Protein AF-F4YD25-F1 (afdb_monomer_lite)

Sequence (77 aa):
IKIDGKVRTDITYPAGFMDVISIDKTGENFRLIYDTKGRFAVHRITPEEAKYKLCKVRKIFVGTKGIPHLVTHDART

Structure (mmCIF, N/CA/C/O backbone):
data_AF-F4YD25-F1
#
_entry.id   AF-F4YD25-F1
#
loop_
_atom_site.group_PDB
_atom_site.id
_atom_site.type_symbol
_atom_site.label_atom_id
_atom_site.label_alt_id
_atom_site.label_comp_id
_atom_site.label_asym_id
_atom_site.label_entity_id
_atom_site.label_seq_id
_atom_site.pdbx_PDB_ins_code
_atom_site.Cartn_x
_atom_site.Cartn_y
_atom_site.Cartn_z
_atom_site.occupancy
_atom_site.B_iso_or_equiv
_atom_site.auth_seq_id
_atom_site.auth_comp_id
_atom_site.auth_asym_id
_atom_site.auth_atom_id
_atom_site.pdbx_PDB_model_num
ATOM 1 N N . ILE A 1 1 ? -7.571 10.154 3.587 1.00 91.19 1 ILE A N 1
ATOM 2 C CA . ILE A 1 1 ? -6.931 8.893 4.037 1.00 91.19 1 ILE A CA 1
ATOM 3 C C . ILE A 1 1 ? -5.515 8.902 3.489 1.00 91.19 1 ILE A C 1
ATOM 5 O O . ILE A 1 1 ? -5.319 9.430 2.395 1.00 91.19 1 ILE A O 1
ATOM 9 N N . LYS A 1 2 ? -4.523 8.427 4.243 1.00 93.25 2 LYS A N 1
ATOM 10 C CA . LYS A 1 2 ? -3.153 8.331 3.734 1.00 93.25 2 LYS A CA 1
ATOM 11 C C . LYS A 1 2 ? -2.862 6.893 3.334 1.00 93.25 2 LYS A C 1
ATOM 13 O O . LYS A 1 2 ? -3.141 5.988 4.110 1.00 93.25 2 LYS A O 1
ATOM 18 N N . ILE A 1 3 ? -2.307 6.712 2.143 1.00 93.00 3 ILE A N 1
ATOM 19 C CA . ILE A 1 3 ? -1.796 5.430 1.656 1.00 93.00 3 ILE A CA 1
ATOM 20 C C . ILE A 1 3 ? -0.296 5.614 1.451 1.00 93.00 3 ILE A C 1
ATOM 22 O O . ILE A 1 3 ? 0.127 6.522 0.731 1.00 93.00 3 ILE A O 1
ATOM 26 N N . ASP A 1 4 ? 0.504 4.819 2.158 1.00 91.25 4 ASP A N 1
ATOM 27 C CA . ASP A 1 4 ? 1.963 4.931 2.236 1.00 91.25 4 ASP A CA 1
ATOM 28 C C . ASP A 1 4 ? 2.455 6.357 2.539 1.00 91.25 4 ASP A C 1
ATOM 30 O O . ASP A 1 4 ? 3.380 6.876 1.908 1.00 91.25 4 ASP A O 1
ATOM 34 N N . GLY A 1 5 ? 1.773 7.034 3.467 1.00 90.69 5 GLY A N 1
ATOM 35 C CA . GLY A 1 5 ? 2.077 8.409 3.873 1.00 90.69 5 GLY A CA 1
ATOM 36 C C . GLY A 1 5 ? 1.608 9.499 2.900 1.00 90.69 5 GLY A C 1
ATOM 37 O O . GLY A 1 5 ? 1.628 10.675 3.260 1.00 90.69 5 GLY A O 1
ATOM 38 N N . LYS A 1 6 ? 1.125 9.147 1.702 1.00 92.00 6 LYS A N 1
ATOM 39 C CA . LYS A 1 6 ? 0.583 10.106 0.726 1.00 92.00 6 LYS A CA 1
ATOM 40 C C . LYS A 1 6 ? -0.925 10.240 0.886 1.00 92.00 6 LYS A C 1
ATOM 42 O O . LYS A 1 6 ? -1.639 9.244 0.969 1.00 92.00 6 LYS A O 1
ATOM 47 N N . VAL A 1 7 ? -1.429 11.474 0.898 1.00 94.50 7 VAL A N 1
ATOM 48 C CA . VAL A 1 7 ? -2.876 11.726 0.951 1.00 94.50 7 VAL A CA 1
ATOM 49 C C . VAL A 1 7 ? -3.508 11.258 -0.356 1.00 94.50 7 VAL A C 1
ATOM 51 O O . VAL A 1 7 ? -3.122 11.706 -1.435 1.00 94.50 7 VAL A O 1
ATOM 54 N N . ARG A 1 8 ? -4.484 10.356 -0.253 1.00 94.31 8 ARG A N 1
ATOM 55 C CA . ARG A 1 8 ? -5.316 9.906 -1.369 1.00 94.31 8 ARG A CA 1
ATOM 56 C C . ARG A 1 8 ? -6.764 10.318 -1.115 1.00 94.31 8 ARG A C 1
ATOM 58 O O . ARG A 1 8 ? -7.277 10.169 -0.000 1.00 94.31 8 ARG A O 1
ATOM 65 N N . THR A 1 9 ? -7.372 10.897 -2.145 1.00 93.19 9 THR A N 1
ATOM 66 C CA . THR A 1 9 ? -8.750 11.415 -2.152 1.00 93.19 9 THR A CA 1
ATOM 67 C C . THR A 1 9 ? -9.659 10.644 -3.104 1.00 93.19 9 THR A C 1
ATOM 69 O O . THR A 1 9 ? -10.867 10.645 -2.903 1.00 93.19 9 THR A O 1
ATOM 72 N N . ASP A 1 10 ? -9.087 9.988 -4.115 1.00 94.06 10 ASP A N 1
ATOM 73 C CA . ASP A 1 10 ? -9.818 9.150 -5.061 1.00 94.06 10 ASP A CA 1
ATOM 74 C C . ASP A 1 10 ? -10.350 7.886 -4.370 1.00 94.06 10 ASP A C 1
ATOM 76 O O . ASP A 1 10 ? -9.613 7.168 -3.690 1.00 94.06 10 ASP A O 1
ATOM 80 N N . ILE A 1 11 ? -11.644 7.637 -4.562 1.00 92.56 11 ILE A N 1
ATOM 81 C CA . ILE A 1 11 ? -12.390 6.505 -4.004 1.00 92.56 11 ILE A CA 1
ATOM 82 C C . ILE A 1 11 ? -11.965 5.195 -4.680 1.00 92.56 11 ILE A C 1
ATOM 84 O O . ILE A 1 11 ? -11.996 4.139 -4.055 1.00 92.56 11 ILE A O 1
ATOM 88 N N . THR A 1 12 ? -11.548 5.262 -5.945 1.00 93.75 12 THR A N 1
ATOM 89 C CA . THR A 1 12 ? -11.149 4.105 -6.759 1.00 93.75 12 THR A CA 1
ATOM 90 C C . THR A 1 12 ? -9.642 3.866 -6.774 1.00 93.75 12 THR A C 1
ATOM 92 O O . THR A 1 12 ? -9.155 3.019 -7.523 1.00 93.75 12 THR A O 1
ATOM 95 N N . TYR A 1 13 ? -8.895 4.578 -5.925 1.00 92.75 13 TYR A N 1
ATOM 96 C CA . TYR A 1 13 ? -7.452 4.420 -5.844 1.00 92.75 13 TYR A CA 1
ATOM 97 C C . TYR A 1 13 ? -7.087 2.970 -5.465 1.00 92.75 13 TYR A C 1
ATOM 99 O O . TYR A 1 13 ? -7.524 2.487 -4.415 1.00 92.75 13 TYR A O 1
ATOM 107 N N . PRO A 1 14 ? -6.268 2.271 -6.272 1.00 92.06 14 PRO A N 1
ATOM 108 C CA . PRO A 1 14 ? -5.906 0.890 -5.990 1.00 92.06 14 PRO A CA 1
ATOM 109 C C . PRO A 1 14 ? -4.938 0.828 -4.803 1.00 92.06 14 PRO A C 1
ATOM 111 O O . PRO A 1 14 ? -3.842 1.383 -4.861 1.00 92.06 14 PRO A O 1
ATOM 114 N N . ALA A 1 15 ? -5.338 0.136 -3.735 1.00 91.75 15 ALA A N 1
ATOM 115 C CA . ALA A 1 15 ? -4.467 -0.221 -2.617 1.00 91.75 15 ALA A CA 1
ATOM 116 C C . ALA A 1 15 ? -4.073 -1.700 -2.722 1.00 91.75 15 ALA A C 1
ATOM 118 O O . ALA A 1 15 ? -4.910 -2.554 -3.027 1.00 91.75 15 ALA A O 1
ATOM 119 N N . GLY A 1 16 ? -2.794 -1.989 -2.505 1.00 91.69 16 GLY A N 1
ATOM 120 C CA . GLY A 1 1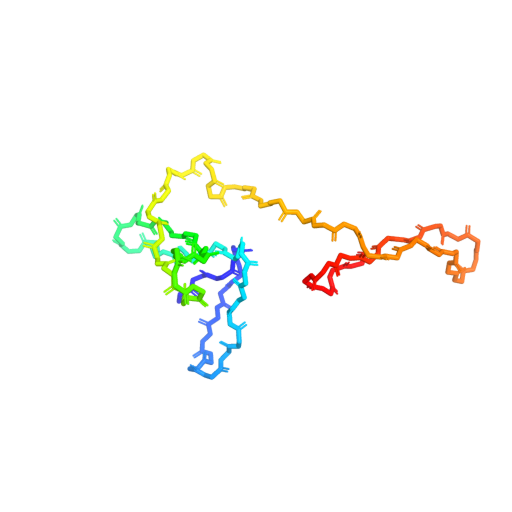6 ? -2.189 -3.282 -2.786 1.00 91.69 16 GLY A CA 1
ATOM 121 C C . GLY A 1 16 ? -1.652 -4.013 -1.562 1.00 91.69 16 GLY A C 1
ATOM 122 O O . GLY A 1 16 ? -1.708 -3.557 -0.422 1.00 91.69 16 GLY A O 1
ATOM 123 N N . PHE A 1 17 ? -1.098 -5.193 -1.825 1.00 92.19 17 PHE A N 1
ATOM 124 C CA . PHE A 1 17 ? -0.395 -5.987 -0.826 1.00 92.19 17 PHE A CA 1
ATOM 125 C C . PHE A 1 17 ? 0.762 -5.187 -0.207 1.00 92.19 17 PHE A C 1
ATOM 127 O O . PHE A 1 17 ? 1.550 -4.587 -0.930 1.00 92.19 17 PHE A O 1
ATOM 134 N N . MET A 1 18 ? 0.880 -5.228 1.124 1.00 93.62 18 MET A N 1
ATOM 135 C CA . MET A 1 18 ? 1.859 -4.497 1.947 1.00 93.62 18 MET A CA 1
ATOM 136 C C . MET A 1 18 ? 1.663 -2.980 2.064 1.00 93.62 18 MET A C 1
ATOM 138 O O . MET A 1 18 ? 2.451 -2.346 2.773 1.00 93.62 18 MET A O 1
ATOM 142 N N . ASP A 1 19 ? 0.628 -2.397 1.458 1.00 93.88 19 ASP A N 1
ATOM 143 C CA . ASP A 1 19 ? 0.353 -0.967 1.614 1.00 93.88 19 ASP A CA 1
ATOM 144 C C . ASP A 1 19 ? -0.066 -0.622 3.039 1.00 93.88 19 ASP A C 1
ATOM 146 O O . ASP A 1 19 ? -0.784 -1.378 3.708 1.00 93.88 19 ASP A O 1
ATOM 150 N N . VAL A 1 20 ? 0.391 0.546 3.492 1.00 93.94 20 VAL A N 1
ATOM 151 C CA . VAL A 1 20 ? 0.053 1.093 4.804 1.00 93.94 20 VAL A CA 1
ATOM 152 C C . VAL A 1 20 ? -1.051 2.131 4.649 1.00 93.94 20 VAL A C 1
ATOM 154 O O . VAL A 1 20 ? -0.864 3.164 4.005 1.00 93.94 20 VAL A O 1
ATOM 157 N N . ILE A 1 21 ? -2.198 1.870 5.266 1.00 94.25 21 ILE A N 1
ATOM 158 C CA . ILE A 1 21 ? -3.332 2.789 5.339 1.00 94.25 21 ILE A CA 1
ATOM 159 C C . ILE A 1 21 ? -3.304 3.464 6.707 1.00 94.25 21 ILE A C 1
ATOM 161 O O . ILE A 1 21 ? -3.444 2.801 7.733 1.00 94.25 21 ILE A O 1
ATOM 165 N N . SER A 1 22 ? -3.165 4.786 6.718 1.00 94.50 22 SER A N 1
ATOM 166 C CA . SER A 1 22 ? -3.148 5.590 7.941 1.00 94.50 22 SER A CA 1
ATOM 167 C C . SER A 1 22 ? -4.361 6.512 8.010 1.00 94.50 22 SER A C 1
ATOM 169 O O . SER A 1 22 ? -4.697 7.229 7.054 1.00 94.50 22 SER A O 1
ATOM 171 N N . ILE A 1 23 ? -5.000 6.516 9.178 1.00 94.38 23 ILE A N 1
ATOM 172 C CA . ILE A 1 23 ? -6.122 7.388 9.517 1.00 94.38 23 ILE A CA 1
ATOM 173 C C . ILE A 1 23 ? -5.672 8.317 10.646 1.00 94.38 23 ILE A C 1
ATOM 175 O O . ILE A 1 23 ? -5.796 8.001 11.824 1.00 94.38 23 ILE A O 1
ATOM 179 N N . ASP A 1 24 ? -5.176 9.504 10.283 1.00 90.44 24 ASP A N 1
ATOM 180 C CA . ASP A 1 24 ? -4.617 10.456 11.258 1.00 90.44 24 ASP A CA 1
ATOM 181 C C . ASP A 1 24 ? -5.632 10.876 12.337 1.00 90.44 24 ASP A C 1
ATOM 183 O O . ASP A 1 24 ? -5.254 11.132 13.473 1.00 90.44 24 ASP A O 1
ATOM 187 N N . LYS A 1 25 ? -6.930 10.926 11.993 1.00 92.00 25 LYS A N 1
ATOM 188 C CA . LYS A 1 25 ? -7.999 11.322 12.926 1.00 92.00 25 LYS A CA 1
ATOM 189 C C . LYS A 1 25 ? -8.179 10.340 14.085 1.00 92.00 25 LYS A C 1
ATOM 191 O O . LYS A 1 25 ? -8.536 10.768 15.174 1.00 92.00 25 LYS A O 1
ATOM 196 N N . THR A 1 26 ? -7.982 9.045 13.838 1.00 92.62 26 THR A N 1
ATOM 197 C CA . THR A 1 26 ? -8.129 7.988 14.851 1.00 92.62 26 THR A CA 1
ATOM 198 C C . THR A 1 26 ? -6.778 7.496 15.371 1.00 92.62 26 THR A C 1
ATOM 200 O O . THR A 1 26 ? -6.736 6.737 16.334 1.00 92.62 26 THR A O 1
ATOM 203 N N . GLY A 1 27 ? -5.669 7.918 14.752 1.00 90.31 27 GLY A N 1
ATOM 204 C CA . GLY A 1 27 ? -4.325 7.426 15.062 1.00 90.31 27 GLY A CA 1
ATOM 205 C C . GLY A 1 27 ? -4.106 5.965 14.659 1.00 90.31 27 GLY A C 1
ATOM 206 O O . GLY A 1 27 ? -3.131 5.347 15.085 1.00 90.31 27 GLY A O 1
ATOM 207 N N . GLU A 1 28 ? -5.009 5.392 13.861 1.00 93.25 28 GLU A N 1
ATOM 208 C CA . GLU A 1 28 ? -4.960 3.986 13.479 1.00 93.25 28 GLU A CA 1
ATOM 209 C C . GLU A 1 28 ? -4.191 3.787 12.177 1.00 93.25 28 GLU A C 1
ATOM 211 O O . GLU A 1 28 ? -4.333 4.544 11.212 1.00 93.25 28 GLU A O 1
ATOM 216 N N . ASN A 1 29 ? -3.383 2.728 12.162 1.00 95.44 29 ASN A N 1
ATOM 217 C CA . ASN A 1 29 ? -2.604 2.303 11.014 1.00 95.44 29 ASN A CA 1
ATOM 218 C C . ASN A 1 29 ? -2.932 0.851 10.697 1.00 95.44 29 ASN A C 1
ATOM 220 O O . ASN A 1 29 ? -3.033 0.008 11.593 1.00 95.44 29 ASN A O 1
ATOM 224 N N . PHE A 1 30 ? -3.051 0.563 9.410 1.00 95.38 30 PHE A N 1
ATOM 225 C CA . PHE A 1 30 ? -3.383 -0.756 8.914 1.00 95.38 30 PHE A CA 1
ATOM 226 C C . PHE A 1 30 ? -2.438 -1.158 7.794 1.00 95.38 30 PHE A C 1
ATOM 228 O O . PHE A 1 30 ? -2.019 -0.321 6.999 1.00 95.38 30 PHE A O 1
ATOM 235 N N . ARG A 1 31 ? -2.142 -2.450 7.705 1.00 95.19 31 ARG A N 1
ATOM 236 C CA . ARG A 1 31 ? -1.416 -3.060 6.598 1.00 95.19 31 ARG A CA 1
ATOM 237 C C . ARG A 1 31 ? -2.325 -4.037 5.873 1.00 95.19 31 ARG A C 1
ATOM 239 O O . ARG A 1 31 ? -2.974 -4.870 6.506 1.00 95.19 31 ARG A O 1
ATOM 246 N N . LEU A 1 32 ? -2.346 -3.946 4.550 1.00 94.06 32 LEU A N 1
ATOM 247 C CA . LEU A 1 32 ? -3.057 -4.904 3.712 1.00 94.06 32 LEU A CA 1
ATOM 248 C C . LEU A 1 32 ? -2.213 -6.169 3.533 1.00 94.06 32 LEU A C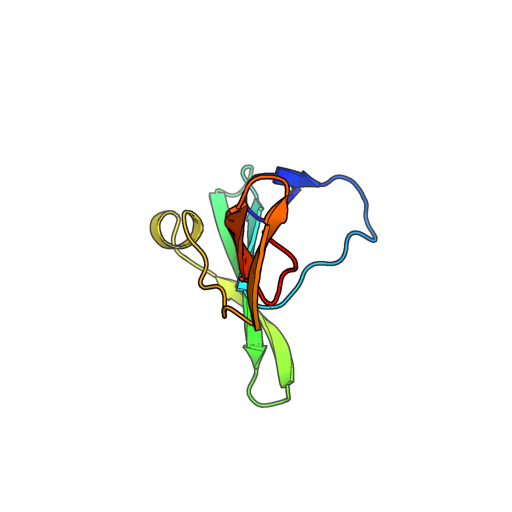 1
ATOM 250 O O . LEU A 1 32 ? -1.141 -6.138 2.927 1.00 94.06 32 LEU A O 1
ATOM 254 N N . ILE A 1 33 ? -2.703 -7.289 4.061 1.00 94.00 33 ILE A N 1
ATOM 255 C CA . ILE A 1 33 ? -2.069 -8.611 3.950 1.00 94.00 33 ILE A CA 1
ATOM 256 C C . ILE A 1 33 ? -3.079 -9.639 3.447 1.00 94.00 33 ILE A C 1
ATOM 258 O O . ILE A 1 33 ? -4.278 -9.389 3.481 1.00 94.00 33 ILE A O 1
ATOM 262 N N . TYR A 1 34 ? -2.617 -10.797 2.981 1.00 93.62 34 TYR A N 1
ATOM 263 C CA . TYR A 1 34 ? -3.521 -11.888 2.618 1.00 93.62 34 TYR A CA 1
ATOM 264 C C . TYR A 1 34 ? -3.906 -12.717 3.846 1.00 93.62 34 TYR A C 1
ATOM 266 O O . TYR A 1 34 ? -3.052 -13.041 4.671 1.00 93.62 34 TYR A O 1
ATOM 274 N N . ASP A 1 35 ? -5.186 -13.074 3.951 1.00 93.12 35 ASP A N 1
ATOM 275 C CA . ASP A 1 35 ? -5.652 -14.115 4.865 1.00 93.12 35 ASP A CA 1
ATOM 276 C C . ASP A 1 35 ? -5.313 -15.518 4.327 1.00 93.12 35 ASP A C 1
ATOM 278 O O . ASP A 1 35 ? -4.844 -15.694 3.199 1.00 93.12 35 ASP A O 1
ATOM 282 N N . THR A 1 36 ? -5.589 -16.553 5.123 1.00 93.31 36 THR A N 1
ATOM 283 C CA . THR A 1 36 ? -5.364 -17.958 4.737 1.00 93.31 36 THR A CA 1
ATOM 284 C C . THR A 1 36 ? -6.207 -18.418 3.542 1.00 93.31 36 THR A C 1
ATOM 286 O O . THR A 1 36 ? -5.954 -19.488 2.995 1.00 93.31 36 THR A O 1
ATOM 289 N N . LYS A 1 37 ? -7.197 -17.623 3.119 1.00 94.50 37 LYS A N 1
ATOM 290 C CA . LYS A 1 37 ? -8.069 -17.875 1.965 1.00 94.50 37 LYS A CA 1
ATOM 291 C C . LYS A 1 37 ? -7.697 -17.010 0.750 1.00 94.50 37 LYS A C 1
ATOM 293 O O . LYS A 1 37 ? -8.411 -17.048 -0.247 1.00 94.50 37 LYS A O 1
ATOM 298 N N . GLY A 1 38 ? -6.611 -16.234 0.820 1.00 89.94 38 GLY A N 1
ATOM 299 C CA . GLY A 1 38 ? -6.137 -15.372 -0.267 1.00 89.94 38 GLY A CA 1
ATOM 300 C C . GLY A 1 38 ? -6.908 -14.058 -0.440 1.00 89.94 38 GLY A C 1
ATOM 301 O O . GLY A 1 38 ? -6.767 -13.403 -1.469 1.00 89.94 38 GLY A O 1
ATOM 302 N N . ARG A 1 39 ? -7.721 -13.645 0.537 1.00 93.38 39 ARG A N 1
ATOM 303 C CA . ARG A 1 39 ? -8.425 -12.351 0.531 1.00 93.38 39 ARG A CA 1
ATOM 304 C C . ARG A 1 39 ? -7.590 -11.302 1.250 1.00 93.38 39 ARG A C 1
ATOM 306 O O . ARG A 1 39 ? -6.825 -11.636 2.150 1.00 93.38 39 ARG A O 1
ATOM 313 N N . PHE A 1 40 ? -7.771 -10.031 0.906 1.00 93.00 40 PHE A N 1
ATOM 314 C CA . PHE A 1 40 ? -7.158 -8.956 1.680 1.00 93.00 40 PHE A CA 1
ATOM 315 C C . PHE A 1 40 ? -7.775 -8.882 3.080 1.00 93.00 40 PHE A C 1
ATOM 317 O O . PHE A 1 40 ? -8.978 -8.686 3.241 1.00 93.00 40 PHE A O 1
ATOM 324 N N . ALA A 1 41 ? -6.926 -9.024 4.088 1.00 94.19 41 ALA A N 1
ATOM 325 C CA . ALA A 1 41 ? -7.200 -8.738 5.478 1.00 94.19 41 ALA A CA 1
ATOM 326 C C . ALA A 1 41 ? -6.549 -7.410 5.867 1.00 94.19 41 ALA A C 1
ATOM 328 O O . ALA A 1 41 ? -5.418 -7.096 5.484 1.00 94.19 41 ALA A O 1
ATOM 329 N N . VAL A 1 42 ? -7.281 -6.639 6.664 1.00 93.25 42 VAL A N 1
ATOM 330 C CA . VAL A 1 42 ? -6.823 -5.370 7.217 1.00 93.25 42 VAL A CA 1
ATOM 331 C 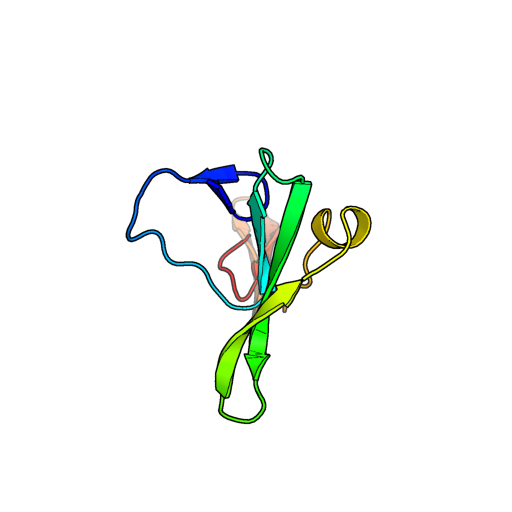C . VAL A 1 42 ? -6.179 -5.666 8.568 1.00 93.25 42 VAL A C 1
ATOM 333 O O . VAL A 1 42 ? -6.870 -5.919 9.553 1.00 93.25 42 VAL A O 1
ATOM 336 N N . HIS A 1 43 ? -4.850 -5.684 8.614 1.00 93.56 43 HIS A N 1
ATOM 337 C CA . HIS A 1 43 ? -4.103 -5.959 9.837 1.00 93.56 43 HIS A CA 1
ATOM 338 C C . HIS A 1 43 ? -3.727 -4.654 10.536 1.00 93.56 43 HIS A C 1
ATOM 340 O O . HIS A 1 43 ? -3.075 -3.804 9.936 1.00 93.56 43 HIS A O 1
ATOM 346 N N . ARG A 1 44 ? -4.131 -4.476 11.795 1.00 94.19 44 ARG A N 1
ATOM 347 C CA . ARG A 1 44 ? -3.769 -3.289 12.582 1.00 94.19 44 ARG A CA 1
ATOM 348 C C . ARG A 1 44 ? -2.293 -3.356 12.973 1.00 94.19 44 ARG A C 1
ATOM 350 O O . ARG A 1 44 ? -1.862 -4.367 13.513 1.00 94.19 44 ARG A O 1
ATOM 357 N N . ILE A 1 45 ? -1.557 -2.274 12.736 1.00 95.06 45 ILE A N 1
ATOM 358 C CA . ILE A 1 45 ? -0.119 -2.176 13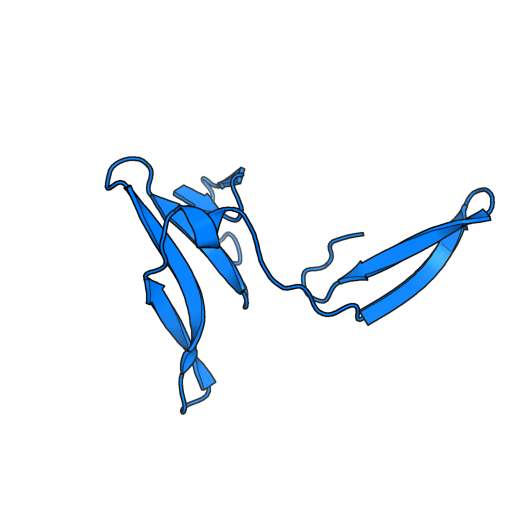.024 1.00 95.06 45 ILE A CA 1
ATOM 359 C C . ILE A 1 45 ? 0.190 -1.008 13.961 1.00 95.06 45 ILE A C 1
ATOM 361 O O . ILE A 1 45 ? -0.606 -0.075 14.114 1.00 95.06 45 ILE A O 1
ATOM 365 N N . THR A 1 46 ? 1.368 -1.044 14.581 1.00 94.81 46 THR A N 1
ATOM 366 C CA . THR A 1 46 ? 1.856 0.061 15.413 1.00 94.81 46 THR A CA 1
ATOM 367 C C . THR A 1 46 ? 2.319 1.246 14.549 1.00 94.81 46 THR A C 1
ATOM 369 O O . THR A 1 46 ? 2.637 1.081 13.366 1.00 94.81 46 THR A O 1
ATOM 372 N N . PRO A 1 47 ? 2.396 2.468 15.112 1.00 91.56 47 PRO A N 1
ATOM 373 C CA . PRO A 1 47 ? 2.913 3.634 14.390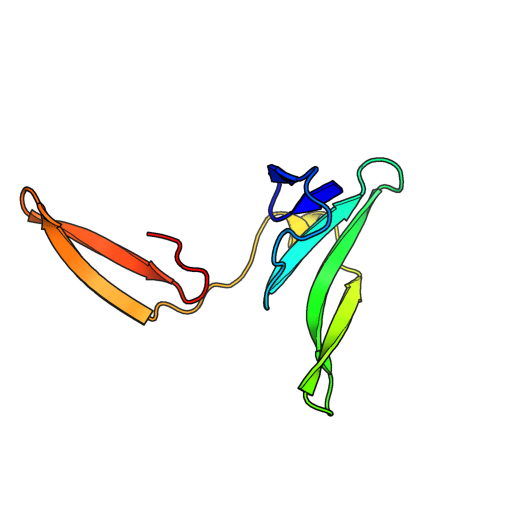 1.00 91.56 47 PRO A CA 1
ATOM 374 C C . PRO A 1 47 ? 4.366 3.478 13.927 1.00 91.56 47 PRO A C 1
ATOM 376 O O . PRO A 1 47 ? 4.770 4.094 12.946 1.00 91.56 47 PRO A O 1
ATOM 379 N N . GLU A 1 48 ? 5.161 2.673 14.629 1.00 91.62 48 GLU A N 1
ATOM 380 C CA . GLU A 1 48 ? 6.552 2.389 14.272 1.00 91.62 48 GLU A CA 1
ATOM 381 C C . GLU A 1 48 ? 6.632 1.516 13.022 1.00 91.62 48 GLU A C 1
ATOM 383 O O . GLU A 1 48 ? 7.374 1.833 12.093 1.00 91.62 48 GLU A O 1
ATOM 388 N N . GLU A 1 49 ? 5.803 0.475 12.953 1.00 89.62 49 GLU A N 1
ATOM 389 C CA . GLU A 1 49 ? 5.699 -0.384 11.775 1.00 89.62 49 GLU A CA 1
ATOM 390 C C . GLU A 1 49 ? 5.096 0.333 10.572 1.00 89.62 49 GLU A C 1
ATOM 392 O O . GLU A 1 49 ? 5.447 0.019 9.438 1.00 89.62 49 GLU A O 1
ATOM 397 N N . ALA A 1 50 ? 4.227 1.319 10.801 1.00 91.69 50 ALA A N 1
ATOM 398 C CA . ALA A 1 50 ? 3.630 2.126 9.742 1.00 91.69 50 ALA A CA 1
ATOM 399 C C . ALA A 1 50 ? 4.654 3.000 8.995 1.00 91.69 50 ALA A C 1
ATOM 401 O O . ALA A 1 50 ? 4.391 3.424 7.869 1.00 91.69 50 ALA A O 1
ATOM 402 N N . LYS A 1 51 ? 5.832 3.256 9.586 1.00 91.62 51 LYS A N 1
ATOM 403 C CA . LYS A 1 51 ? 6.901 4.049 8.953 1.00 91.62 51 LYS A CA 1
ATOM 404 C C . LYS A 1 51 ? 7.578 3.325 7.793 1.00 91.62 51 LYS A C 1
ATOM 406 O O . LYS A 1 51 ? 8.210 3.980 6.967 1.00 91.62 51 LYS A O 1
ATOM 411 N N . TYR A 1 52 ? 7.481 1.999 7.731 1.00 90.69 52 TYR A N 1
ATOM 412 C CA . TYR A 1 52 ? 8.144 1.204 6.707 1.00 90.69 52 TYR A CA 1
ATOM 413 C C . TYR A 1 52 ? 7.202 0.172 6.084 1.00 90.69 52 TYR A C 1
ATOM 415 O O . TYR A 1 52 ? 6.178 -0.217 6.643 1.00 90.69 52 TYR A O 1
ATOM 423 N N . LYS A 1 53 ? 7.567 -0.305 4.894 1.00 90.19 53 LYS A N 1
ATOM 424 C CA . LYS A 1 53 ? 6.930 -1.467 4.274 1.00 90.19 53 LYS A CA 1
ATOM 425 C C . LYS A 1 53 ? 7.963 -2.306 3.542 1.00 90.19 53 LYS A C 1
ATOM 427 O O . LYS A 1 53 ? 8.930 -1.773 3.000 1.00 90.19 53 LYS A O 1
ATOM 432 N N . LEU A 1 54 ? 7.758 -3.619 3.524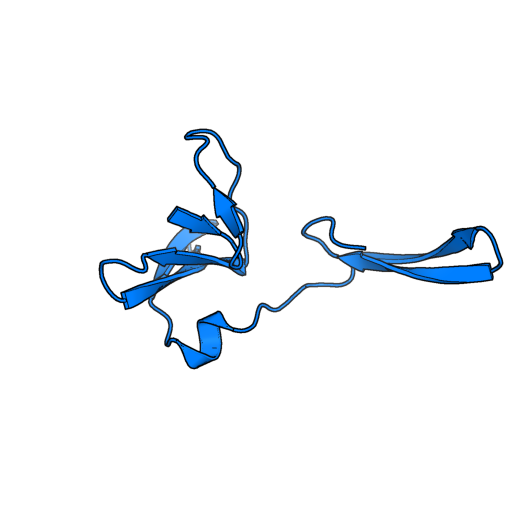 1.00 90.25 54 LEU A N 1
ATOM 433 C CA . LEU A 1 54 ? 8.641 -4.530 2.803 1.00 90.25 54 LEU A CA 1
ATOM 434 C C . LEU A 1 54 ? 8.237 -4.576 1.334 1.00 90.25 54 LEU A C 1
ATOM 436 O O . LEU A 1 54 ? 7.065 -4.739 1.001 1.00 90.25 54 LEU A O 1
ATOM 440 N N . CYS A 1 55 ? 9.227 -4.453 0.457 1.00 92.12 55 CYS A N 1
ATOM 441 C CA . CYS A 1 55 ? 9.031 -4.522 -0.981 1.00 92.12 55 CYS A CA 1
ATOM 442 C C . CYS A 1 55 ? 9.916 -5.615 -1.573 1.00 92.12 55 CYS A C 1
ATOM 444 O O . CYS A 1 55 ? 11.132 -5.599 -1.401 1.00 92.12 55 CYS A O 1
ATOM 446 N N . LYS A 1 56 ? 9.317 -6.542 -2.326 1.00 92.88 56 LYS A N 1
ATOM 447 C CA . LYS A 1 56 ? 10.085 -7.502 -3.122 1.00 92.88 56 LYS A CA 1
ATOM 448 C C . LYS A 1 56 ? 10.647 -6.809 -4.363 1.00 92.88 56 LYS A C 1
ATOM 450 O O . LYS A 1 56 ? 9.879 -6.234 -5.140 1.00 92.88 56 LYS A O 1
ATOM 455 N N . VAL A 1 57 ? 11.963 -6.899 -4.558 1.00 94.06 57 VAL A N 1
ATOM 456 C CA . VAL A 1 57 ? 12.633 -6.480 -5.797 1.00 94.06 57 VAL A CA 1
ATOM 457 C C . VAL A 1 57 ? 12.248 -7.449 -6.913 1.00 94.06 57 VAL A C 1
ATOM 459 O O . VAL A 1 57 ? 12.326 -8.666 -6.745 1.00 94.06 57 VAL A O 1
ATOM 462 N N . ARG A 1 58 ? 11.787 -6.911 -8.043 1.00 93.62 58 ARG A N 1
ATOM 463 C CA . ARG A 1 58 ? 11.399 -7.679 -9.233 1.00 93.62 58 ARG A CA 1
ATOM 464 C C . ARG A 1 58 ? 12.411 -7.584 -10.361 1.00 93.62 58 ARG A C 1
ATOM 466 O O . ARG A 1 58 ? 12.596 -8.558 -11.079 1.00 93.62 58 ARG A O 1
ATOM 473 N N . LYS A 1 59 ? 13.031 -6.421 -10.545 1.00 93.19 59 LYS A N 1
ATOM 474 C CA . LYS A 1 59 ? 13.975 -6.187 -11.639 1.00 93.19 59 LYS A CA 1
ATOM 475 C C . LYS A 1 59 ? 15.081 -5.265 -11.167 1.00 93.19 59 LYS A C 1
ATOM 477 O O . LYS A 1 59 ? 14.815 -4.329 -10.425 1.00 93.19 59 LYS A O 1
ATOM 482 N N . ILE A 1 60 ? 16.293 -5.513 -11.634 1.00 93.12 60 ILE A N 1
ATOM 483 C CA . ILE A 1 60 ? 17.431 -4.608 -11.497 1.00 93.12 60 ILE A CA 1
ATOM 484 C C . ILE A 1 60 ? 17.916 -4.341 -12.918 1.00 93.12 60 ILE A C 1
ATOM 486 O O . ILE A 1 60 ? 18.021 -5.276 -13.714 1.00 93.12 60 ILE A O 1
ATOM 490 N N . PHE A 1 61 ? 18.121 -3.080 -13.276 1.00 93.12 61 PHE A N 1
ATOM 491 C CA . PHE A 1 61 ? 18.587 -2.707 -14.609 1.00 93.12 61 PHE A CA 1
ATOM 492 C C . PHE A 1 61 ? 19.387 -1.407 -14.563 1.00 93.12 61 PHE A C 1
ATOM 494 O O . PHE A 1 61 ? 19.280 -0.636 -13.615 1.00 93.12 61 PHE A O 1
ATOM 501 N N . VAL A 1 62 ? 20.187 -1.163 -15.596 1.00 94.19 62 VAL A N 1
ATOM 502 C CA . VAL A 1 62 ? 20.942 0.083 -15.750 1.00 94.19 62 VAL A CA 1
ATOM 503 C C . VAL A 1 62 ? 20.150 1.018 -16.660 1.00 94.19 62 VAL A C 1
ATOM 505 O O . VAL A 1 62 ? 19.794 0.647 -17.777 1.00 94.19 62 VAL A O 1
ATOM 508 N N . GLY A 1 63 ? 19.817 2.198 -16.146 1.00 89.88 63 GLY A N 1
ATOM 509 C CA . GLY A 1 63 ? 19.082 3.241 -16.847 1.00 89.88 63 GLY A CA 1
ATOM 510 C C . GLY A 1 63 ? 19.979 4.129 -17.705 1.00 89.88 63 GLY A C 1
ATOM 511 O O . GLY A 1 63 ? 21.145 3.834 -17.982 1.00 89.88 63 GLY A O 1
ATOM 512 N N . THR A 1 64 ? 19.424 5.260 -18.134 1.00 90.50 64 THR A N 1
ATOM 513 C CA . THR A 1 64 ? 20.175 6.262 -18.893 1.00 90.50 64 THR A CA 1
ATOM 514 C C . THR A 1 64 ? 21.343 6.801 -18.063 1.00 90.50 64 THR A C 1
ATOM 516 O O . THR A 1 64 ? 21.277 6.885 -16.838 1.00 90.50 64 THR A O 1
ATOM 519 N N . LYS A 1 65 ? 22.448 7.148 -18.735 1.00 93.50 65 LYS A N 1
ATOM 520 C CA . LYS A 1 65 ? 23.701 7.605 -18.101 1.00 93.50 65 LYS A CA 1
ATOM 521 C C . LYS A 1 65 ? 24.388 6.569 -17.191 1.00 93.50 65 LYS A C 1
ATOM 523 O O . LYS A 1 65 ? 25.228 6.947 -16.384 1.00 93.50 65 LYS A O 1
ATOM 528 N N . GLY A 1 66 ? 24.064 5.279 -17.320 1.00 91.56 66 GLY A N 1
ATOM 529 C CA . GLY A 1 66 ? 24.743 4.215 -16.571 1.00 91.56 66 GLY A CA 1
ATOM 530 C C . GLY A 1 66 ? 24.307 4.086 -15.106 1.00 91.56 66 GLY A C 1
ATOM 531 O O . GLY A 1 66 ? 24.978 3.406 -14.335 1.00 91.56 66 GLY A O 1
ATOM 532 N N . ILE A 1 67 ? 23.200 4.724 -14.707 1.00 92.94 67 ILE A N 1
ATOM 533 C CA . ILE A 1 67 ? 22.715 4.712 -13.320 1.00 92.94 67 ILE A CA 1
ATOM 534 C C . ILE A 1 67 ? 21.927 3.415 -13.059 1.00 92.94 67 ILE A C 1
ATOM 536 O O . ILE A 1 67 ? 20.986 3.125 -13.800 1.00 92.94 67 ILE A O 1
ATOM 540 N N . PRO A 1 68 ? 22.270 2.609 -12.039 1.00 94.25 68 PRO A N 1
ATOM 541 C CA . PRO A 1 68 ? 21.510 1.410 -11.699 1.00 94.25 68 PRO A CA 1
ATOM 542 C C . PRO A 1 68 ? 20.181 1.758 -11.009 1.00 94.25 68 PRO A C 1
ATOM 544 O O . PRO A 1 68 ? 20.135 2.597 -10.113 1.00 94.25 68 PRO A O 1
ATOM 547 N N . HIS A 1 69 ? 19.111 1.063 -11.393 1.00 93.44 69 HIS A N 1
ATOM 548 C CA . HIS A 1 69 ? 17.766 1.178 -10.830 1.00 93.44 69 HIS A CA 1
ATOM 549 C C . HIS A 1 69 ? 17.214 -0.193 -10.437 1.00 93.44 69 HIS A C 1
ATOM 551 O O . HIS A 1 69 ? 17.537 -1.218 -11.049 1.00 93.44 69 HIS A O 1
ATOM 557 N N . LEU A 1 70 ? 16.328 -0.208 -9.442 1.00 93.81 70 LEU A N 1
ATOM 558 C CA . LEU A 1 70 ? 15.638 -1.408 -8.982 1.00 93.81 70 LEU A CA 1
ATOM 559 C C . LEU A 1 70 ? 14.131 -1.178 -8.992 1.00 93.81 70 LEU A C 1
ATOM 561 O O . LEU A 1 70 ? 13.646 -0.193 -8.467 1.00 93.81 70 LEU A O 1
ATOM 565 N N . VAL A 1 71 ? 13.379 -2.103 -9.578 1.00 94.12 71 VAL A N 1
ATOM 566 C CA . VAL A 1 71 ? 11.915 -2.047 -9.623 1.00 94.12 71 VAL A CA 1
ATOM 567 C C . VAL A 1 71 ? 11.356 -3.006 -8.593 1.00 94.12 71 VAL A C 1
ATOM 569 O O . VAL A 1 71 ? 11.721 -4.185 -8.561 1.00 94.12 71 VAL A O 1
ATOM 572 N N . THR A 1 72 ? 10.432 -2.525 -7.775 1.00 93.81 72 THR A N 1
ATOM 573 C CA . THR A 1 72 ? 9.715 -3.330 -6.784 1.00 93.81 72 THR A CA 1
ATOM 574 C C . THR A 1 72 ? 8.379 -3.848 -7.322 1.00 93.81 72 THR A C 1
ATOM 576 O O . THR A 1 72 ? 7.872 -3.389 -8.343 1.00 93.81 72 THR A O 1
ATOM 579 N N . HIS A 1 73 ? 7.785 -4.830 -6.640 1.00 91.25 73 HIS A N 1
ATOM 580 C CA . HIS A 1 73 ? 6.463 -5.369 -6.992 1.00 91.25 73 HIS A CA 1
ATOM 581 C C . HIS A 1 73 ? 5.318 -4.338 -6.971 1.00 91.25 73 HIS A C 1
ATOM 583 O O . HIS A 1 73 ? 4.333 -4.539 -7.671 1.00 91.25 73 HIS A O 1
ATOM 589 N N . ASP A 1 74 ? 5.487 -3.248 -6.222 1.00 88.69 74 ASP A N 1
ATOM 590 C CA . ASP A 1 74 ? 4.571 -2.105 -6.118 1.00 88.69 74 ASP A CA 1
ATOM 591 C C . ASP A 1 74 ? 4.952 -0.973 -7.100 1.00 88.69 74 ASP A C 1
ATOM 593 O O . ASP A 1 74 ? 4.692 0.205 -6.882 1.00 88.69 74 ASP A O 1
ATOM 597 N N . ALA A 1 75 ? 5.675 -1.315 -8.173 1.00 86.94 75 ALA A N 1
ATOM 598 C CA . ALA A 1 75 ? 6.091 -0.398 -9.237 1.00 86.94 75 ALA A CA 1
ATOM 599 C C . ALA A 1 75 ? 6.917 0.829 -8.786 1.00 86.94 75 ALA A C 1
ATOM 601 O O . ALA A 1 75 ? 7.047 1.796 -9.535 1.00 86.94 75 ALA A O 1
ATOM 602 N N . ARG A 1 76 ? 7.532 0.791 -7.596 1.00 87.12 76 ARG A N 1
ATOM 603 C CA . ARG A 1 76 ? 8.514 1.802 -7.162 1.00 87.12 76 ARG A CA 1
ATOM 604 C C . ARG A 1 76 ? 9.881 1.506 -7.786 1.00 87.12 76 ARG A C 1
ATOM 606 O O . ARG A 1 76 ? 10.267 0.332 -7.797 1.00 87.12 76 ARG A O 1
ATOM 613 N N . THR A 1 77 ? 10.568 2.547 -8.267 1.00 85.88 77 THR A N 1
ATOM 614 C CA . THR A 1 77 ? 11.885 2.530 -8.944 1.00 85.88 77 THR A CA 1
ATOM 615 C C . THR A 1 77 ? 12.957 3.286 -8.178 1.00 85.88 77 THR A C 1
ATOM 617 O O . THR A 1 77 ? 12.574 4.318 -7.580 1.00 85.88 77 THR A O 1
#

Organism: Bubalus bubalis (NCBI:txid89462)

Foldseek 3Di:
DDKLNHDDDDPPDDDDAQIWDADVVVRWIWGFHQDPVRDTDTHTDHPVPSNDTDWAWDDWDQDPPRRIDTATPVRDD

Secondary structure (DSSP, 8-state):
-EETTEE---TTPPP-TTPEEEETTTTEEEEEEE-TTSPEEEEEE-TTGGG-----EEEEEE-GGG-EEEEETTS--

InterPro domains:
  IPR000876 Small ribosomal subunit protein eS4 [PTHR11581] (1-77)
  IPR013845 Small ribosomal subunit protein eS4, central region [PF00900] (26-77)
  IPR036986 RNA-binding S4 domain superfamily [G3DSA:3.10.290.10] (1-48)
  IPR038237 Small ribosomal subunit protein eS4, central domain superfamily [G3DSA:2.40.50.740] (53-77)

Radius of gyration: 14.86 Å; chains: 1; bounding box: 37×30×34 Å

pLDDT: mean 92.58, std 1.92, range [85.88, 95.44]